Protein AF-U7QSG1-F1 (afdb_monomer_lite)

Foldseek 3Di:
DPPPDPLLVVLLVLLCVAPVVDDSVLSVVLLVLLLVLVVCCVPPNDVVSVVVNVVSCVVGDPVNVVSSVVSVVSVVVNCVVDPDPSPPPCVSPPPD

Radius of gyration: 13.88 Å; chains: 1; bounding box: 40×26×32 Å

Structure (mmCIF, N/CA/C/O backbone):
data_AF-U7QSG1-F1
#
_entry.id   AF-U7QSG1-F1
#
loop_
_atom_site.group_PDB
_atom_site.id
_atom_site.type_symbol
_atom_site.label_atom_id
_atom_site.label_alt_id
_atom_site.label_comp_id
_atom_site.label_asym_id
_atom_site.label_entity_id
_atom_site.label_seq_id
_atom_site.pdbx_PDB_ins_code
_atom_site.Cartn_x
_atom_site.Cartn_y
_atom_site.Cartn_z
_atom_site.occupancy
_atom_site.B_iso_or_equiv
_atom_site.auth_seq_id
_atom_site.auth_comp_id
_atom_site.auth_asym_id
_atom_site.auth_atom_id
_atom_site.pdbx_PDB_model_num
ATOM 1 N N . MET A 1 1 ? 20.123 9.589 -13.494 1.00 37.84 1 MET A N 1
ATOM 2 C CA . MET A 1 1 ? 20.755 8.343 -13.017 1.00 37.84 1 MET A CA 1
ATOM 3 C C . MET A 1 1 ? 20.315 8.138 -11.578 1.00 37.84 1 MET A C 1
ATOM 5 O O . MET A 1 1 ? 20.910 8.736 -10.690 1.00 37.84 1 MET A O 1
ATOM 9 N N . SER A 1 2 ? 19.227 7.397 -11.339 1.00 49.75 2 SER A N 1
ATOM 10 C CA . SER A 1 2 ? 18.950 6.926 -9.982 1.00 49.75 2 SER A CA 1
ATOM 11 C C . SER A 1 2 ? 20.056 5.930 -9.654 1.00 49.75 2 SER A C 1
ATOM 13 O O . SER A 1 2 ? 20.276 4.962 -10.379 1.00 4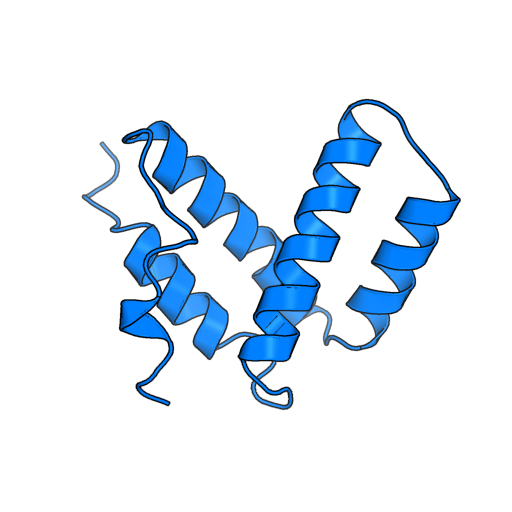9.75 2 SER A O 1
ATOM 15 N N . ALA A 1 3 ? 20.845 6.225 -8.628 1.00 47.97 3 ALA A N 1
ATOM 16 C CA . ALA A 1 3 ? 21.767 5.249 -8.080 1.00 47.97 3 ALA A CA 1
ATOM 17 C C . ALA A 1 3 ? 20.933 4.033 -7.674 1.00 47.97 3 ALA A C 1
ATOM 19 O O . ALA A 1 3 ? 20.172 4.157 -6.731 1.00 47.97 3 ALA A O 1
ATOM 20 N N . LEU A 1 4 ? 21.019 2.951 -8.450 1.00 56.16 4 LEU A N 1
ATOM 21 C CA . LEU A 1 4 ? 20.578 1.568 -8.230 1.00 56.16 4 LEU A CA 1
ATOM 22 C C . LEU A 1 4 ? 19.762 1.294 -6.940 1.00 56.16 4 LEU A C 1
ATOM 24 O O . LEU A 1 4 ? 20.147 0.452 -6.125 1.00 56.16 4 LEU A O 1
ATOM 28 N N . ILE A 1 5 ? 18.642 1.993 -6.717 1.00 67.00 5 ILE A N 1
ATOM 29 C CA . ILE A 1 5 ? 17.748 1.696 -5.599 1.00 67.00 5 ILE A CA 1
ATOM 30 C C . ILE A 1 5 ? 17.091 0.385 -5.984 1.00 67.00 5 ILE A C 1
ATOM 32 O O . ILE A 1 5 ? 16.304 0.311 -6.924 1.00 67.00 5 ILE A O 1
ATOM 36 N N . ASN A 1 6 ? 17.435 -0.673 -5.259 1.00 83.88 6 ASN A N 1
ATOM 37 C CA . ASN A 1 6 ? 16.697 -1.915 -5.355 1.00 83.88 6 ASN A CA 1
ATOM 38 C C . ASN A 1 6 ? 15.317 -1.666 -4.726 1.00 83.88 6 ASN A C 1
ATOM 40 O O . ASN A 1 6 ? 15.150 -1.750 -3.508 1.00 83.88 6 ASN A O 1
ATOM 44 N N . HIS A 1 7 ? 14.351 -1.299 -5.570 1.00 87.25 7 HIS A N 1
ATOM 45 C CA . HIS A 1 7 ? 13.000 -0.915 -5.165 1.00 87.25 7 HIS A CA 1
ATOM 46 C C . HIS A 1 7 ? 12.286 -2.016 -4.383 1.00 87.25 7 HIS A C 1
ATOM 48 O O . HIS A 1 7 ? 11.536 -1.713 -3.462 1.00 87.25 7 HIS A O 1
ATOM 54 N N . LYS A 1 8 ? 12.601 -3.284 -4.657 1.00 84.56 8 LYS A N 1
ATOM 55 C CA . LYS A 1 8 ? 12.102 -4.424 -3.884 1.00 84.56 8 LYS A CA 1
ATOM 56 C C . LYS A 1 8 ? 12.652 -4.436 -2.457 1.00 84.56 8 LYS A C 1
ATOM 58 O O . LYS A 1 8 ? 11.899 -4.611 -1.505 1.00 84.56 8 LYS A O 1
ATOM 63 N N . LYS A 1 9 ? 13.953 -4.188 -2.274 1.00 86.19 9 LYS A N 1
ATOM 64 C CA . LYS A 1 9 ? 14.555 -4.042 -0.935 1.00 86.19 9 LYS A CA 1
ATOM 65 C C . LYS A 1 9 ? 13.978 -2.846 -0.176 1.00 86.19 9 LYS A C 1
ATOM 67 O O . LYS A 1 9 ? 13.688 -2.978 1.009 1.00 86.19 9 LYS A O 1
ATOM 72 N N . ALA A 1 10 ? 13.803 -1.711 -0.853 1.00 90.06 10 ALA A N 1
ATOM 73 C CA . ALA A 1 10 ? 13.201 -0.515 -0.264 1.00 90.06 10 ALA A CA 1
ATOM 74 C C . ALA A 1 10 ? 11.742 -0.763 0.154 1.00 90.06 10 ALA A C 1
ATOM 76 O O . ALA A 1 10 ? 11.366 -0.432 1.274 1.00 90.06 10 ALA A O 1
ATOM 77 N N . PHE A 1 11 ? 10.961 -1.434 -0.698 1.00 90.94 11 PHE A N 1
ATOM 78 C CA . PHE A 1 11 ? 9.598 -1.868 -0.398 1.00 90.94 11 PHE A CA 1
ATOM 79 C C . PHE A 1 11 ? 9.548 -2.754 0.851 1.00 90.94 11 PHE A C 1
ATOM 81 O O . PHE A 1 11 ? 8.792 -2.466 1.773 1.00 90.94 11 PHE A O 1
ATOM 88 N N . MET A 1 12 ? 10.391 -3.789 0.921 1.00 89.62 12 MET A N 1
ATOM 89 C CA . MET A 1 12 ? 10.426 -4.703 2.068 1.00 89.62 12 MET A CA 1
ATOM 90 C C . MET A 1 12 ? 10.817 -3.989 3.368 1.00 89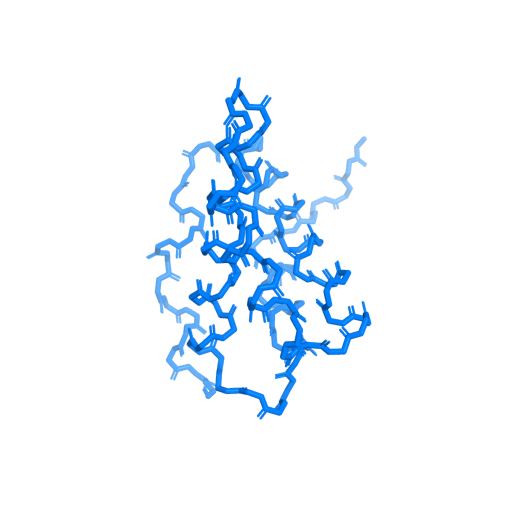.62 12 MET A C 1
ATOM 92 O O . MET A 1 12 ? 10.207 -4.225 4.408 1.00 89.62 12 MET A O 1
ATOM 96 N N . ALA A 1 13 ? 11.816 -3.102 3.319 1.00 90.75 13 ALA A N 1
ATOM 97 C CA . ALA A 1 13 ? 12.223 -2.310 4.477 1.00 90.75 13 ALA A CA 1
ATOM 98 C C . ALA A 1 13 ? 11.086 -1.398 4.958 1.00 90.75 13 ALA A C 1
ATOM 100 O O . ALA A 1 13 ? 10.722 -1.439 6.130 1.00 90.75 13 ALA A O 1
ATOM 101 N N . LEU A 1 14 ? 10.468 -0.650 4.041 1.00 92.56 14 LEU A N 1
ATOM 102 C CA . LEU A 1 14 ? 9.366 0.252 4.358 1.00 92.56 14 LEU A CA 1
ATOM 103 C C . LEU A 1 14 ? 8.151 -0.503 4.911 1.00 92.56 14 LEU A C 1
ATOM 105 O O . LEU A 1 14 ? 7.532 -0.062 5.879 1.00 92.56 14 LEU A O 1
ATOM 109 N N . LEU A 1 15 ? 7.831 -1.670 4.352 1.00 90.56 15 LEU A N 1
ATOM 110 C CA . LEU A 1 15 ? 6.727 -2.495 4.829 1.00 90.56 15 LEU A CA 1
ATOM 111 C C . LEU A 1 15 ? 6.969 -3.005 6.256 1.00 90.56 15 LEU A C 1
ATOM 113 O O . LEU A 1 15 ? 6.040 -3.036 7.055 1.00 90.56 15 LEU A O 1
ATOM 117 N N . ASN A 1 16 ? 8.215 -3.342 6.601 1.00 89.12 16 ASN A N 1
ATOM 118 C CA . ASN A 1 16 ? 8.594 -3.758 7.958 1.00 89.12 16 ASN A CA 1
ATOM 119 C C . ASN A 1 16 ? 8.532 -2.622 8.984 1.00 89.12 16 ASN A C 1
ATOM 121 O O . ASN A 1 16 ? 8.450 -2.860 10.191 1.00 89.12 16 ASN A O 1
ATOM 125 N N . GLU A 1 17 ? 8.615 -1.380 8.522 1.00 91.38 17 GLU A N 1
ATOM 126 C CA . GLU A 1 17 ? 8.506 -0.190 9.361 1.00 91.38 17 GLU A CA 1
ATOM 127 C C . GLU A 1 17 ? 7.068 0.312 9.483 1.00 91.38 17 GLU A C 1
ATOM 129 O O . GLU A 1 17 ? 6.736 0.969 10.469 1.00 91.38 17 GLU A O 1
ATOM 134 N N . THR A 1 18 ? 6.218 -0.024 8.514 1.00 90.88 18 THR A N 1
ATOM 135 C CA . THR A 1 18 ? 4.826 0.419 8.456 1.00 90.88 18 THR A CA 1
ATOM 136 C C . THR A 1 18 ? 3.980 -0.344 9.460 1.00 90.88 18 THR A C 1
ATOM 138 O O . THR A 1 18 ? 3.898 -1.570 9.408 1.00 90.88 18 THR A O 1
ATOM 141 N N . ALA A 1 19 ? 3.315 0.393 10.349 1.00 89.25 19 ALA A N 1
ATOM 142 C CA . ALA A 1 19 ? 2.327 -0.136 11.279 1.00 89.25 19 ALA A CA 1
ATOM 143 C C . ALA A 1 19 ? 2.788 -1.397 12.033 1.00 89.25 19 ALA A C 1
ATOM 145 O O . ALA A 1 19 ? 2.115 -2.428 12.021 1.00 89.25 19 ALA A O 1
ATOM 146 N N . ARG A 1 20 ? 3.928 -1.307 12.738 1.00 89.44 20 ARG A N 1
ATOM 147 C CA . ARG A 1 20 ? 4.529 -2.413 13.524 1.00 89.44 20 ARG A CA 1
ATOM 148 C C . ARG A 1 20 ? 3.602 -3.033 14.584 1.00 89.44 20 ARG A C 1
ATOM 150 O O . ARG A 1 20 ? 3.926 -4.073 15.147 1.00 89.44 20 ARG A O 1
ATOM 157 N N . TYR A 1 21 ? 2.477 -2.386 14.879 1.00 90.06 21 TYR A N 1
ATOM 158 C CA . TYR A 1 21 ? 1.417 -2.869 15.767 1.00 90.06 21 TYR A CA 1
ATOM 159 C C . TYR A 1 21 ? 0.439 -3.850 15.091 1.00 90.06 21 TYR A C 1
ATOM 161 O O . TYR A 1 21 ? -0.358 -4.479 15.784 1.00 90.06 21 TYR A O 1
ATOM 169 N N . HIS A 1 22 ? 0.497 -4.012 13.765 1.00 88.19 22 HIS A N 1
ATOM 170 C CA . HIS A 1 22 ? -0.281 -4.994 13.004 1.00 88.19 22 HIS A CA 1
ATOM 171 C C . HIS A 1 22 ? 0.604 -6.136 1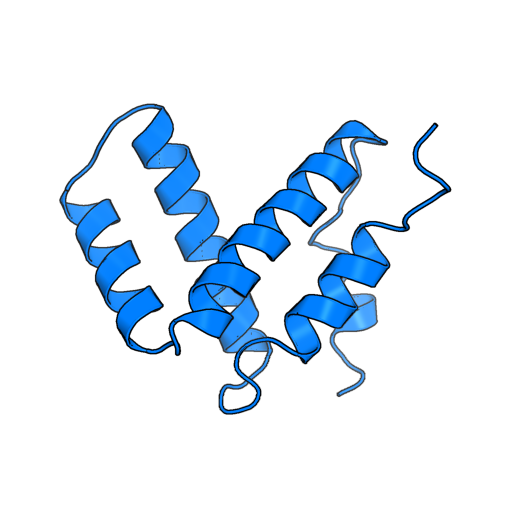2.494 1.00 88.19 22 HIS A C 1
ATOM 173 O O . HIS A 1 22 ? 1.805 -5.989 12.284 1.00 88.19 22 HIS A O 1
ATOM 179 N N . HIS A 1 23 ? -0.008 -7.295 12.240 1.00 88.06 23 HIS A N 1
ATOM 180 C CA . HIS A 1 23 ? 0.683 -8.415 11.602 1.00 88.06 23 HIS A CA 1
ATOM 181 C C . HIS A 1 23 ? 1.070 -8.059 10.157 1.00 88.06 23 HIS A C 1
ATOM 183 O O . HIS A 1 23 ? 0.230 -7.557 9.407 1.00 88.06 23 HIS A O 1
ATOM 189 N N . ARG A 1 24 ? 2.298 -8.379 9.721 1.00 86.25 24 ARG A N 1
ATOM 190 C CA . ARG A 1 24 ? 2.803 -7.979 8.389 1.00 86.25 24 ARG A CA 1
ATOM 191 C C . ARG A 1 24 ? 1.913 -8.438 7.235 1.00 86.25 24 ARG A C 1
ATOM 193 O O . ARG A 1 24 ? 1.667 -7.671 6.311 1.00 86.25 24 ARG A O 1
ATOM 200 N N . TYR A 1 25 ? 1.360 -9.647 7.327 1.00 87.00 25 TYR A N 1
ATOM 201 C CA . TYR A 1 25 ? 0.419 -10.164 6.324 1.00 87.00 25 TYR A CA 1
ATOM 202 C C . TYR A 1 25 ? -0.852 -9.307 6.200 1.00 87.00 25 TYR A C 1
ATOM 204 O O . TYR A 1 25 ? -1.354 -9.098 5.099 1.00 87.00 25 TYR A O 1
ATOM 212 N N . ARG A 1 26 ? -1.346 -8.759 7.320 1.00 90.56 26 ARG A N 1
ATOM 213 C CA . ARG A 1 26 ? -2.481 -7.830 7.314 1.00 90.56 26 ARG A CA 1
ATOM 214 C C . ARG A 1 26 ? -2.096 -6.525 6.626 1.00 90.56 26 ARG A C 1
ATOM 216 O O 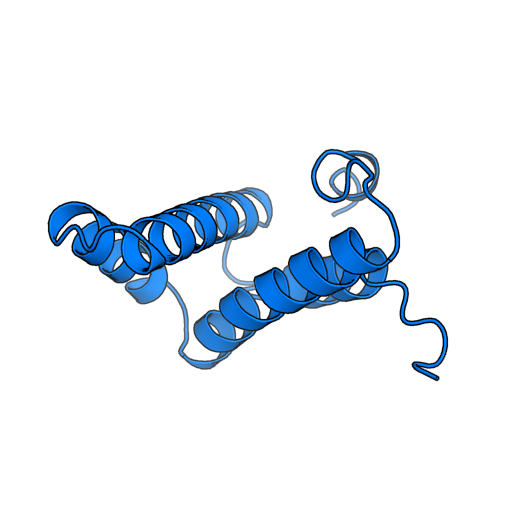. ARG A 1 26 ? -2.814 -6.092 5.739 1.00 90.56 26 ARG A O 1
ATOM 223 N N . VAL A 1 27 ? -0.951 -5.942 6.996 1.00 92.69 27 VAL A N 1
ATOM 224 C CA . VAL A 1 27 ? -0.472 -4.681 6.403 1.00 92.69 27 VAL A CA 1
ATOM 225 C C . VAL A 1 27 ? -0.287 -4.815 4.895 1.00 92.69 27 VAL A C 1
ATOM 227 O O . VAL A 1 27 ? -0.678 -3.923 4.150 1.00 92.69 27 VAL A O 1
ATOM 230 N N . PHE A 1 28 ? 0.248 -5.947 4.440 1.00 91.31 28 PHE A N 1
ATOM 231 C CA . PHE A 1 28 ? 0.377 -6.233 3.018 1.00 91.31 28 PHE A CA 1
ATOM 232 C C . PHE A 1 28 ? -0.978 -6.376 2.312 1.00 91.31 28 PHE A C 1
ATOM 234 O O . PHE A 1 28 ? -1.180 -5.764 1.266 1.00 91.31 28 PHE A O 1
ATOM 241 N N . GLY A 1 29 ? -1.917 -7.139 2.880 1.00 93.38 29 GLY A N 1
ATOM 242 C CA . GLY A 1 29 ? -3.260 -7.287 2.311 1.00 93.38 29 GLY A CA 1
ATOM 243 C C . GLY A 1 29 ? -4.002 -5.952 2.212 1.00 93.38 29 GLY A C 1
ATOM 244 O O . GLY A 1 29 ? -4.542 -5.621 1.157 1.00 93.38 29 GLY A O 1
ATOM 245 N N . ASP A 1 30 ? -3.947 -5.151 3.276 1.00 95.31 30 ASP A N 1
ATOM 246 C CA . ASP A 1 30 ? -4.536 -3.812 3.333 1.00 95.31 30 ASP A CA 1
ATOM 247 C C . ASP A 1 30 ? -3.868 -2.868 2.315 1.00 95.31 30 ASP A C 1
ATOM 249 O O . ASP A 1 30 ? -4.560 -2.138 1.606 1.00 95.31 30 ASP A O 1
ATOM 253 N N . PHE A 1 31 ? -2.539 -2.934 2.154 1.00 95.25 31 PHE A N 1
ATOM 254 C CA . PHE A 1 31 ? -1.811 -2.219 1.101 1.00 95.25 31 PHE A CA 1
ATOM 255 C C . PHE A 1 31 ? -2.313 -2.586 -0.304 1.00 95.25 31 PHE A C 1
ATOM 257 O O . PHE A 1 31 ? -2.643 -1.689 -1.082 1.00 95.25 31 PHE A O 1
ATOM 264 N N . VAL A 1 32 ? -2.393 -3.881 -0.633 1.00 94.56 32 VAL A N 1
ATOM 265 C CA . VAL A 1 32 ? -2.839 -4.351 -1.958 1.00 94.56 32 VAL A CA 1
ATOM 266 C C . VAL A 1 32 ? -4.274 -3.902 -2.232 1.00 94.56 32 VAL A C 1
ATOM 268 O O . VAL A 1 32 ? -4.570 -3.411 -3.322 1.00 94.56 32 VAL A O 1
ATOM 271 N N . GLN A 1 33 ? -5.154 -4.013 -1.235 1.00 95.81 33 GLN A N 1
ATOM 272 C CA . GLN A 1 33 ? -6.544 -3.577 -1.332 1.00 95.81 33 GLN A CA 1
ATOM 273 C C . GLN A 1 33 ? -6.640 -2.062 -1.571 1.00 95.81 33 GLN A C 1
ATOM 275 O O . GLN A 1 33 ? -7.355 -1.624 -2.474 1.00 95.81 33 GLN A O 1
ATOM 280 N N . CYS A 1 34 ? -5.888 -1.264 -0.808 1.00 96.56 34 CYS A N 1
ATOM 281 C CA . CYS A 1 34 ? -5.825 0.185 -0.974 1.00 96.56 34 CYS A CA 1
ATOM 282 C C . CYS A 1 34 ? -5.305 0.574 -2.362 1.00 96.56 34 CYS A C 1
ATOM 284 O O . CYS A 1 34 ? -5.947 1.365 -3.049 1.00 96.56 34 CYS A O 1
ATOM 286 N N . ALA A 1 35 ? -4.200 -0.028 -2.810 1.00 95.75 35 ALA A N 1
ATOM 287 C CA . ALA A 1 35 ? -3.632 0.215 -4.132 1.00 95.75 35 ALA A CA 1
ATOM 288 C C . ALA A 1 35 ? -4.624 -0.124 -5.256 1.00 95.75 35 ALA A C 1
ATOM 290 O O . ALA A 1 35 ? -4.809 0.673 -6.176 1.00 95.75 35 ALA A O 1
ATOM 291 N N . ALA A 1 36 ? -5.308 -1.269 -5.164 1.00 95.50 36 ALA A N 1
ATOM 292 C CA . ALA A 1 36 ? -6.314 -1.677 -6.139 1.00 95.50 36 ALA A CA 1
ATOM 293 C C . ALA A 1 36 ? -7.481 -0.680 -6.216 1.00 95.50 36 ALA A C 1
ATOM 295 O O . ALA A 1 36 ? -7.903 -0.311 -7.314 1.00 95.50 36 ALA A O 1
ATOM 296 N N . ILE A 1 37 ? -7.976 -0.207 -5.066 1.00 97.25 37 ILE A N 1
ATOM 297 C CA . ILE A 1 37 ? -9.046 0.796 -5.014 1.00 97.25 37 ILE A CA 1
ATOM 298 C C . ILE A 1 37 ? -8.574 2.126 -5.608 1.00 97.25 37 ILE A C 1
ATOM 300 O O . ILE A 1 37 ? -9.276 2.691 -6.445 1.00 97.25 37 ILE A O 1
ATOM 304 N N . SER A 1 38 ? -7.387 2.613 -5.233 1.00 95.31 38 SER A N 1
ATOM 305 C CA . SER A 1 38 ? -6.843 3.869 -5.763 1.00 95.31 38 SER A CA 1
ATOM 306 C C . SER A 1 38 ? -6.675 3.823 -7.284 1.00 95.31 38 SER A C 1
ATOM 308 O O . SER A 1 38 ? -7.050 4.771 -7.973 1.00 95.31 38 SER A O 1
ATOM 310 N N . LEU A 1 39 ? -6.178 2.704 -7.821 1.00 94.94 39 LEU A N 1
ATOM 311 C CA . LEU A 1 39 ? -6.051 2.493 -9.266 1.00 94.94 39 LEU A CA 1
ATOM 312 C C . LEU A 1 39 ? -7.417 2.427 -9.960 1.00 94.94 39 LEU A C 1
ATOM 314 O O . LEU A 1 39 ? -7.590 3.021 -11.023 1.00 94.94 39 LEU A O 1
ATOM 318 N N . HIS A 1 40 ? -8.400 1.747 -9.362 1.00 96.25 40 HIS A N 1
ATOM 319 C CA . HIS A 1 40 ? -9.761 1.707 -9.896 1.00 96.25 40 HIS A CA 1
ATOM 320 C C . HIS A 1 40 ? -10.380 3.107 -9.949 1.00 96.25 40 HIS A C 1
ATOM 322 O O . HIS A 1 40 ? -10.851 3.534 -11.004 1.00 96.25 40 HIS A O 1
ATOM 328 N N . ASN A 1 41 ? -10.332 3.839 -8.832 1.00 95.38 41 ASN A N 1
ATOM 329 C CA . ASN A 1 41 ? -10.933 5.164 -8.704 1.00 95.38 41 ASN A CA 1
ATOM 330 C C . ASN A 1 41 ? -10.265 6.207 -9.608 1.00 95.38 41 ASN A C 1
ATOM 332 O O . ASN A 1 41 ? -10.939 7.142 -10.038 1.00 95.38 41 ASN A O 1
ATOM 336 N N . ALA A 1 42 ? -8.989 6.023 -9.966 1.00 94.88 42 ALA A N 1
ATOM 337 C CA . ALA A 1 42 ? -8.306 6.862 -10.951 1.00 94.88 42 ALA A CA 1
ATOM 338 C C . ALA A 1 42 ? -8.914 6.756 -12.365 1.00 94.88 42 ALA A C 1
ATOM 340 O O . ALA A 1 42 ? -8.844 7.715 -13.132 1.00 94.88 42 ALA A O 1
ATOM 341 N N . VAL A 1 43 ? -9.523 5.615 -12.712 1.00 96.75 43 VAL A N 1
ATOM 342 C CA . VAL A 1 43 ? -10.176 5.388 -14.015 1.00 96.75 43 VAL A CA 1
ATOM 343 C C . VAL A 1 43 ? -11.683 5.622 -13.929 1.00 96.75 43 VAL A C 1
ATOM 345 O O . VAL A 1 43 ? -12.274 6.271 -14.793 1.00 96.75 43 VAL A O 1
ATOM 348 N N . ARG A 1 44 ? -12.319 5.072 -12.891 1.00 96.12 44 ARG A N 1
ATOM 349 C CA . ARG A 1 44 ? -13.758 5.152 -12.653 1.00 96.12 44 ARG A CA 1
ATOM 350 C C . ARG A 1 44 ? -14.010 5.324 -11.155 1.00 96.12 44 ARG A C 1
ATOM 352 O O . ARG A 1 44 ? -13.978 4.337 -10.428 1.00 96.12 44 ARG A O 1
ATOM 359 N N . PRO A 1 45 ? -14.311 6.545 -10.695 1.00 95.38 45 PRO A N 1
ATOM 360 C CA . PRO A 1 45 ? -14.642 6.778 -9.298 1.00 95.38 45 PRO A CA 1
ATOM 361 C C . PRO A 1 45 ? -15.847 5.937 -8.853 1.00 95.38 45 PRO A C 1
ATOM 363 O O . PRO A 1 45 ? -16.918 6.006 -9.464 1.00 95.38 45 PRO A O 1
ATOM 366 N N . ASP A 1 46 ? -15.681 5.176 -7.772 1.00 97.50 46 ASP A N 1
ATOM 367 C CA . ASP A 1 46 ? -16.745 4.414 -7.122 1.00 97.50 46 ASP A CA 1
ATOM 368 C C . ASP A 1 46 ? -16.772 4.733 -5.621 1.00 97.50 46 ASP A C 1
ATOM 370 O O . ASP A 1 46 ? -15.840 4.441 -4.869 1.00 97.50 46 ASP A O 1
ATOM 374 N N . SER A 1 47 ? -17.875 5.329 -5.162 1.00 96.62 47 SER A N 1
ATOM 375 C CA . SER A 1 47 ? -18.025 5.743 -3.766 1.00 96.62 47 SER A CA 1
ATOM 376 C C . SER A 1 47 ? -18.031 4.576 -2.777 1.00 96.62 47 SER A C 1
ATOM 378 O O . SER A 1 47 ? -17.650 4.770 -1.625 1.00 96.62 47 SER A O 1
ATOM 380 N N . LYS A 1 48 ? -18.456 3.372 -3.181 1.00 97.25 48 LYS A N 1
ATOM 381 C CA . LYS A 1 48 ? -18.432 2.194 -2.301 1.00 97.25 48 LYS A CA 1
ATOM 382 C C . LYS A 1 48 ? -17.004 1.707 -2.100 1.00 97.25 48 LYS A C 1
ATOM 384 O O . LYS A 1 48 ? -16.639 1.370 -0.976 1.00 97.25 48 LYS A O 1
ATOM 389 N N . LEU A 1 49 ? -16.205 1.692 -3.166 1.00 96.69 49 LEU A N 1
ATOM 390 C CA . LEU A 1 49 ? -14.786 1.351 -3.074 1.00 96.69 49 LEU A CA 1
ATOM 391 C C . LEU A 1 49 ? -14.023 2.411 -2.280 1.00 96.69 49 LEU A C 1
ATOM 393 O O . LEU A 1 49 ? -13.265 2.063 -1.381 1.00 96.69 49 LEU A O 1
ATOM 397 N N . GLU A 1 50 ? -14.300 3.694 -2.517 1.00 96.94 50 GLU A N 1
ATOM 398 C CA . GLU A 1 50 ? -13.702 4.781 -1.734 1.00 96.94 50 GLU A CA 1
ATOM 399 C C . GLU A 1 50 ? -14.025 4.645 -0.238 1.00 96.94 50 GLU A C 1
ATOM 401 O O . GLU A 1 50 ? -13.148 4.756 0.613 1.00 96.94 50 GLU A O 1
ATOM 406 N N . GLN A 1 51 ? -15.270 4.309 0.112 1.00 97.69 51 GLN A N 1
ATOM 407 C CA . GLN A 1 51 ? -15.625 4.028 1.502 1.00 97.69 51 GLN A CA 1
ATOM 408 C C . GLN A 1 51 ? -14.825 2.855 2.077 1.00 97.69 51 GLN A C 1
ATOM 410 O O . GLN A 1 51 ? -14.378 2.952 3.217 1.00 97.69 51 GLN A O 1
ATOM 415 N N . GLN A 1 52 ? -14.612 1.772 1.322 1.00 96.94 52 GLN A N 1
ATOM 416 C CA . GLN A 1 52 ? -13.774 0.651 1.768 1.00 96.94 52 GLN A CA 1
ATOM 417 C C . GLN A 1 52 ? -12.326 1.086 2.014 1.00 96.94 52 GLN A C 1
ATOM 419 O O . GLN A 1 52 ? -11.773 0.749 3.058 1.00 96.94 52 GLN A O 1
ATOM 424 N N . TYR A 1 53 ? -11.749 1.889 1.118 1.00 97.00 53 TYR A N 1
ATOM 425 C CA . TYR A 1 53 ? -10.423 2.483 1.301 1.00 97.00 53 TYR A CA 1
ATOM 426 C C . TYR A 1 53 ? -10.351 3.279 2.612 1.00 97.00 53 TYR A C 1
ATOM 428 O O . TYR A 1 53 ? -9.491 3.018 3.456 1.00 97.00 53 TYR A O 1
ATOM 436 N N . LEU A 1 54 ? -11.326 4.164 2.853 1.00 96.62 54 LEU A N 1
ATOM 437 C CA . LEU A 1 54 ? -11.420 4.944 4.090 1.00 96.62 54 LEU A CA 1
ATOM 438 C C . LEU A 1 54 ? -11.578 4.059 5.344 1.00 96.62 54 LEU A C 1
ATOM 440 O O . LEU A 1 54 ? -11.022 4.365 6.401 1.00 96.62 54 LEU A O 1
ATOM 444 N N . GLN A 1 55 ? -12.307 2.940 5.243 1.00 97.19 55 GLN A N 1
ATOM 445 C CA . GLN A 1 55 ? -12.440 1.972 6.338 1.00 97.19 55 GLN A CA 1
ATOM 446 C C . GLN A 1 55 ? -11.150 1.205 6.632 1.00 97.19 55 GLN A C 1
ATOM 448 O O . GLN A 1 55 ? -11.000 0.722 7.751 1.00 97.19 55 GLN A O 1
ATOM 453 N N . ILE A 1 56 ? -10.235 1.072 5.674 1.00 95.62 56 ILE A N 1
ATOM 454 C CA . ILE A 1 56 ? -8.934 0.439 5.901 1.00 95.62 56 ILE A CA 1
ATOM 455 C C . ILE A 1 56 ? -8.007 1.442 6.583 1.00 95.62 56 ILE A C 1
ATOM 457 O O . ILE A 1 56 ? -7.573 1.193 7.709 1.00 95.62 56 ILE A O 1
ATOM 461 N N . ILE A 1 57 ? -7.792 2.609 5.962 1.00 95.19 57 ILE A N 1
ATOM 462 C CA . ILE A 1 57 ? -6.816 3.607 6.431 1.00 95.19 57 ILE A CA 1
ATOM 463 C C . ILE A 1 57 ? -7.121 4.149 7.833 1.00 95.19 57 ILE A C 1
ATOM 465 O O . ILE A 1 57 ? -6.201 4.556 8.530 1.00 95.19 57 ILE A O 1
ATOM 469 N N . LYS A 1 58 ? -8.381 4.117 8.298 1.00 96.00 58 LYS A N 1
ATOM 470 C CA . LYS A 1 58 ? -8.735 4.553 9.664 1.00 96.00 58 LYS A CA 1
ATOM 471 C C . LYS A 1 58 ? -8.066 3.725 10.772 1.00 96.00 58 LYS A C 1
ATOM 473 O O . LYS A 1 58 ? -8.087 4.137 11.925 1.00 96.00 58 LYS A O 1
ATOM 478 N N . HIS A 1 59 ? -7.562 2.530 10.451 1.00 94.62 59 HIS A N 1
ATOM 479 C CA . HIS A 1 59 ? -6.852 1.658 11.394 1.00 94.62 59 H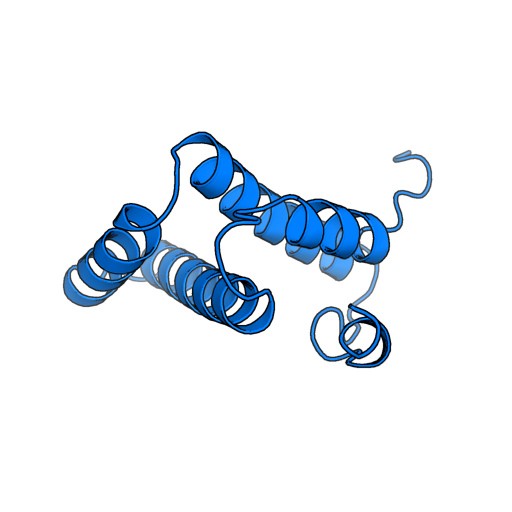IS A CA 1
ATOM 480 C C . HIS A 1 59 ? -5.339 1.910 11.420 1.00 94.62 59 HIS A C 1
ATOM 482 O O . HIS A 1 59 ? -4.612 1.145 12.063 1.00 94.62 59 HIS A O 1
ATOM 488 N N . TYR A 1 60 ? -4.883 2.931 10.694 1.00 95.50 60 TYR A N 1
ATOM 489 C CA . TYR A 1 60 ? -3.490 3.307 10.543 1.00 95.50 60 TYR A CA 1
ATOM 490 C C . TYR A 1 60 ? -3.264 4.718 11.073 1.00 95.50 60 TYR A C 1
ATOM 492 O O . TYR A 1 60 ? -4.092 5.611 10.891 1.00 95.50 60 TYR A O 1
ATOM 500 N N . GLU A 1 61 ? -2.105 4.923 11.688 1.00 95.31 61 GLU A N 1
ATOM 501 C CA . GLU A 1 61 ? -1.628 6.260 12.020 1.00 95.31 61 GLU A CA 1
ATOM 502 C C . GLU A 1 61 ? -1.364 7.073 10.738 1.00 95.31 61 GLU A C 1
ATOM 504 O O . GLU A 1 61 ? -1.001 6.499 9.705 1.00 95.31 61 GLU A O 1
ATOM 509 N N . PRO A 1 62 ? -1.473 8.413 10.774 1.00 93.06 62 PRO A N 1
ATOM 510 C CA . PRO A 1 62 ? -1.267 9.258 9.594 1.00 93.06 62 PRO A CA 1
ATOM 511 C C . PRO A 1 62 ? 0.087 9.037 8.901 1.00 93.06 62 PRO A C 1
ATOM 513 O O . PRO A 1 62 ? 0.179 9.070 7.673 1.00 93.06 62 PRO A O 1
ATOM 516 N N . GLU A 1 63 ? 1.143 8.774 9.676 1.00 94.12 63 GLU A N 1
ATOM 517 C CA . GLU A 1 63 ? 2.455 8.427 9.125 1.00 94.12 63 GLU A CA 1
ATOM 518 C C . GLU A 1 63 ? 2.430 7.103 8.359 1.00 94.12 63 GLU A C 1
ATOM 520 O O . GLU A 1 63 ? 3.032 7.000 7.293 1.00 94.12 63 GLU A O 1
ATOM 525 N N . ASP A 1 64 ? 1.712 6.100 8.863 1.00 94.19 64 ASP A N 1
ATOM 526 C CA . ASP A 1 64 ? 1.603 4.800 8.207 1.00 94.19 64 ASP A CA 1
ATOM 527 C C . ASP A 1 64 ? 0.766 4.881 6.928 1.00 94.19 64 ASP A C 1
ATOM 529 O O . ASP A 1 64 ? 1.106 4.229 5.946 1.00 94.19 64 ASP A O 1
ATOM 533 N N . VAL A 1 65 ? -0.259 5.739 6.877 1.00 94.12 65 VAL A N 1
ATOM 534 C CA . VAL A 1 65 ? -1.005 6.019 5.634 1.00 94.12 65 VAL A CA 1
ATOM 535 C C . VAL A 1 65 ? -0.082 6.603 4.555 1.00 94.12 65 VAL A C 1
ATOM 537 O O . VAL A 1 65 ? -0.144 6.205 3.385 1.00 94.12 65 VAL A O 1
ATOM 540 N N . ASN A 1 66 ? 0.838 7.493 4.941 1.00 94.88 66 ASN A N 1
ATOM 541 C CA . ASN A 1 66 ? 1.870 7.990 4.028 1.00 94.88 66 ASN A CA 1
ATOM 542 C C . ASN A 1 66 ? 2.827 6.875 3.586 1.00 94.88 66 ASN A C 1
ATOM 544 O O . ASN A 1 66 ? 3.162 6.796 2.402 1.00 94.88 66 ASN A O 1
ATOM 548 N N . ARG A 1 67 ? 3.237 5.983 4.498 1.00 94.62 67 ARG A N 1
ATOM 549 C CA . ARG A 1 67 ? 4.079 4.825 4.153 1.00 94.62 67 ARG A CA 1
ATOM 550 C C . ARG A 1 67 ? 3.367 3.868 3.189 1.00 94.62 67 ARG A C 1
ATOM 552 O O . ARG A 1 67 ? 3.984 3.447 2.216 1.00 94.62 67 ARG A O 1
ATOM 559 N N . LEU A 1 68 ? 2.067 3.605 3.365 1.00 93.12 68 LEU A N 1
ATOM 560 C CA . LEU A 1 68 ? 1.260 2.808 2.425 1.00 93.12 68 LEU A CA 1
ATOM 561 C C . LEU A 1 68 ? 1.273 3.402 1.007 1.00 93.12 68 LEU A C 1
ATOM 563 O O . LEU A 1 68 ? 1.406 2.673 0.025 1.00 93.12 68 LEU A O 1
ATOM 567 N N . SER A 1 69 ? 1.205 4.730 0.895 1.00 93.69 69 SER A N 1
ATOM 568 C CA . SER A 1 69 ? 1.312 5.420 -0.398 1.00 93.69 69 SER A CA 1
ATOM 569 C C . SER A 1 69 ? 2.719 5.291 -1.001 1.00 93.69 69 SER A C 1
ATOM 571 O O . SER A 1 69 ? 2.871 5.057 -2.199 1.00 93.69 69 SER A O 1
ATOM 573 N N . GLN A 1 70 ? 3.765 5.383 -0.175 1.00 94.56 70 GLN A N 1
ATOM 574 C CA . GLN A 1 70 ? 5.158 5.199 -0.601 1.00 94.56 70 GLN A CA 1
ATOM 575 C C . GLN A 1 70 ? 5.467 3.755 -1.036 1.00 94.56 70 GLN A C 1
ATOM 577 O O . GLN A 1 70 ? 6.255 3.554 -1.962 1.00 94.56 70 GLN A O 1
ATOM 582 N N . LEU A 1 71 ? 4.816 2.747 -0.443 1.00 94.12 71 LEU A N 1
ATOM 583 C CA . LEU A 1 71 ? 4.908 1.360 -0.912 1.00 94.12 71 LEU A CA 1
ATOM 584 C C . LEU A 1 71 ? 4.467 1.243 -2.377 1.00 94.12 71 LEU A C 1
ATOM 586 O O . LEU A 1 71 ? 5.157 0.603 -3.170 1.00 94.12 71 LEU A O 1
ATOM 590 N N . LEU A 1 72 ? 3.376 1.916 -2.763 1.00 93.94 72 LEU A N 1
ATOM 591 C CA . LEU A 1 72 ? 2.900 1.920 -4.149 1.00 93.94 72 LEU A CA 1
ATOM 592 C C . LEU A 1 72 ? 3.908 2.590 -5.093 1.00 93.94 72 LEU A C 1
ATOM 594 O O . LEU A 1 72 ? 4.132 2.095 -6.196 1.00 93.94 72 LEU A O 1
ATOM 598 N N . VAL A 1 73 ? 4.577 3.659 -4.646 1.00 92.94 73 VAL A N 1
ATOM 599 C CA . VAL A 1 73 ? 5.664 4.295 -5.410 1.00 92.94 73 VAL A CA 1
ATOM 600 C C . VAL A 1 73 ? 6.786 3.296 -5.688 1.00 92.94 73 VAL A C 1
ATOM 602 O O . VAL A 1 73 ? 7.250 3.199 -6.820 1.00 92.94 73 VAL A O 1
ATOM 605 N N . HIS A 1 74 ? 7.213 2.514 -4.694 1.00 91.31 74 HIS A N 1
ATOM 606 C CA . HIS A 1 74 ? 8.250 1.502 -4.906 1.00 91.31 74 HIS A CA 1
ATOM 607 C C . HIS A 1 74 ? 7.823 0.390 -5.869 1.00 91.31 74 HIS A C 1
ATOM 609 O O . HIS A 1 74 ? 8.660 -0.063 -6.648 1.00 91.31 74 HIS A O 1
ATOM 615 N N . VAL A 1 75 ? 6.545 -0.004 -5.866 1.00 91.00 75 VAL A N 1
ATOM 616 C CA . VAL A 1 75 ? 6.008 -0.954 -6.853 1.00 91.00 75 VAL A CA 1
ATOM 617 C C . VAL A 1 75 ? 6.079 -0.368 -8.262 1.00 91.00 75 VAL A C 1
ATOM 619 O O . VAL A 1 75 ? 6.626 -1.010 -9.152 1.00 91.00 75 VAL A O 1
ATOM 622 N N . ILE A 1 76 ? 5.588 0.859 -8.463 1.00 90.69 76 ILE A N 1
ATOM 623 C CA . ILE A 1 76 ? 5.594 1.522 -9.778 1.00 90.69 76 ILE A CA 1
ATOM 624 C C . ILE A 1 76 ? 7.026 1.648 -10.303 1.00 90.69 76 ILE A C 1
ATOM 626 O O . ILE A 1 76 ? 7.320 1.175 -11.396 1.00 90.69 76 ILE A O 1
ATOM 630 N N . MET A 1 77 ? 7.936 2.190 -9.491 1.00 90.31 77 MET A N 1
ATOM 631 C CA . MET A 1 77 ? 9.339 2.358 -9.879 1.00 90.31 77 MET A CA 1
ATOM 632 C C . MET A 1 77 ? 10.035 1.016 -10.158 1.00 90.31 77 MET A C 1
ATOM 634 O O . MET A 1 77 ? 10.869 0.919 -11.054 1.00 90.31 77 MET A O 1
ATOM 638 N N . GLY A 1 78 ? 9.699 -0.035 -9.402 1.00 87.19 78 GLY A N 1
ATOM 639 C CA . GLY A 1 78 ? 10.223 -1.381 -9.629 1.00 87.19 78 GLY A CA 1
ATOM 640 C C . GLY A 1 78 ? 9.763 -1.982 -10.957 1.00 87.19 78 GLY A C 1
ATOM 641 O O . GLY A 1 78 ? 10.576 -2.574 -11.668 1.00 87.19 78 GLY A O 1
ATOM 642 N N . LEU A 1 79 ? 8.487 -1.792 -11.302 1.00 87.19 79 LEU A N 1
ATOM 643 C CA . LEU A 1 79 ? 7.896 -2.263 -12.557 1.00 87.19 79 LEU A CA 1
ATOM 644 C C . LEU A 1 79 ? 8.353 -1.446 -13.776 1.00 87.19 79 LEU A C 1
ATOM 646 O O . LEU A 1 79 ? 8.461 -2.002 -14.866 1.00 87.19 79 LEU A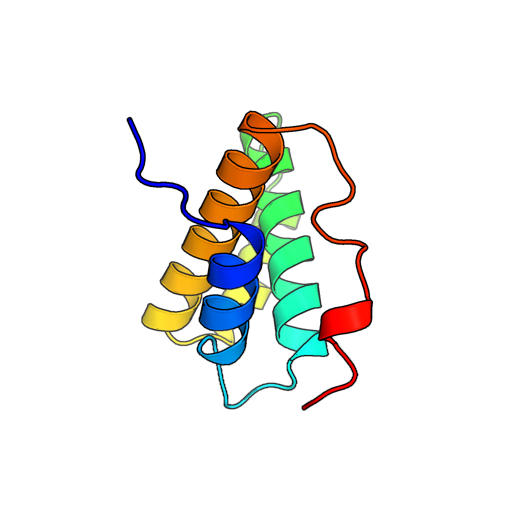 O 1
ATOM 650 N N . GLU A 1 80 ? 8.647 -0.153 -13.605 1.00 85.62 80 GLU A N 1
ATOM 651 C CA . GLU A 1 80 ? 9.212 0.693 -14.666 1.00 85.62 80 GLU A CA 1
ATOM 652 C C . GLU A 1 80 ? 10.625 0.258 -15.080 1.00 85.62 80 GLU A C 1
ATOM 654 O O . GLU A 1 80 ? 11.001 0.427 -16.240 1.00 85.62 80 GLU A O 1
ATOM 659 N N . CYS A 1 81 ? 11.416 -0.303 -14.158 1.00 76.94 81 CYS A N 1
ATOM 660 C CA . CYS A 1 81 ? 12.753 -0.807 -14.474 1.00 76.94 81 CYS A CA 1
ATOM 661 C C . CYS A 1 81 ? 12.716 -2.113 -15.280 1.00 76.94 81 CYS A C 1
ATOM 663 O O . CYS A 1 81 ? 13.426 -2.234 -16.276 1.00 76.94 81 CYS A O 1
ATOM 665 N N . GLU A 1 82 ? 11.921 -3.090 -14.842 1.00 75.38 82 GLU A N 1
ATOM 666 C CA . GLU A 1 82 ? 11.760 -4.373 -15.526 1.00 75.38 82 GLU A CA 1
ATOM 667 C C . GLU A 1 82 ? 10.380 -4.962 -15.194 1.00 75.38 82 GLU A C 1
ATOM 669 O O . GLU A 1 82 ? 10.033 -5.042 -14.012 1.00 75.38 82 GLU A O 1
ATOM 674 N N . PRO A 1 83 ? 9.591 -5.422 -16.181 1.00 74.25 83 PRO A N 1
ATOM 675 C CA . PRO A 1 83 ? 8.363 -6.158 -15.911 1.00 74.25 83 PRO A CA 1
ATOM 676 C C . PRO A 1 83 ? 8.713 -7.545 -15.352 1.00 74.25 83 PRO A C 1
ATOM 678 O O . PRO A 1 83 ? 9.039 -8.469 -16.094 1.00 74.25 83 PRO A O 1
ATOM 681 N N . HIS A 1 84 ? 8.645 -7.687 -14.031 1.00 76.06 84 HIS A N 1
ATOM 682 C CA . HIS A 1 84 ? 8.901 -8.931 -13.306 1.00 76.06 84 HIS A CA 1
ATOM 683 C C . HIS A 1 84 ? 7.862 -9.131 -12.197 1.00 76.06 84 HIS A C 1
ATOM 685 O O . HIS A 1 84 ? 7.069 -8.234 -11.898 1.00 76.06 84 HIS A O 1
ATOM 691 N N . ASP A 1 85 ? 7.867 -10.306 -11.567 1.00 80.75 85 ASP A N 1
ATOM 692 C CA . ASP A 1 85 ? 7.008 -10.589 -10.418 1.00 80.75 85 ASP A CA 1
ATOM 693 C C . ASP A 1 85 ? 7.512 -9.866 -9.154 1.00 80.75 85 ASP A C 1
ATOM 695 O O . ASP A 1 85 ? 8.227 -10.419 -8.315 1.00 80.75 85 ASP A O 1
ATOM 699 N N . PHE A 1 86 ? 7.195 -8.573 -9.056 1.00 83.38 86 PHE A N 1
ATOM 700 C CA . PHE A 1 86 ? 7.659 -7.707 -7.970 1.00 83.38 86 PHE A CA 1
ATOM 701 C C . PHE A 1 86 ? 7.038 -8.083 -6.614 1.00 83.38 86 PHE A C 1
ATOM 703 O O . PHE A 1 86 ? 7.699 -7.964 -5.581 1.00 83.38 86 PHE A O 1
ATOM 710 N N . LEU A 1 87 ? 5.774 -8.529 -6.612 1.00 82.56 87 LEU A N 1
ATOM 711 C CA . LEU A 1 87 ? 4.992 -8.802 -5.399 1.00 82.56 87 LEU A CA 1
ATOM 712 C C . LEU A 1 87 ? 4.941 -10.289 -5.015 1.00 82.56 87 LEU A C 1
ATOM 714 O O . LEU A 1 87 ? 4.744 -10.584 -3.839 1.00 82.56 87 LEU A O 1
ATOM 718 N N . GLY A 1 88 ? 5.111 -11.208 -5.968 1.00 73.12 88 GLY A N 1
ATOM 719 C CA . GLY A 1 88 ? 4.967 -12.654 -5.771 1.00 73.12 88 GLY A CA 1
ATOM 720 C C . GLY A 1 88 ? 6.255 -13.400 -5.427 1.00 73.12 88 GLY A C 1
ATOM 721 O O . GLY A 1 88 ? 6.222 -14.612 -5.234 1.00 73.12 88 GLY A O 1
ATOM 722 N N . ASP A 1 89 ? 7.394 -12.717 -5.271 1.00 64.31 89 ASP A N 1
ATOM 723 C CA . ASP A 1 89 ? 8.579 -13.365 -4.705 1.00 64.31 89 ASP A CA 1
ATOM 724 C C . ASP A 1 89 ? 8.421 -13.513 -3.180 1.00 64.31 89 ASP A C 1
ATOM 726 O O . ASP A 1 89 ? 8.868 -12.690 -2.371 1.00 64.31 89 ASP A O 1
ATOM 730 N N . GLU A 1 90 ? 7.719 -14.582 -2.804 1.00 55.19 90 GLU A N 1
ATOM 731 C CA . GLU A 1 90 ? 7.323 -14.940 -1.442 1.00 55.19 90 GLU A CA 1
ATOM 732 C C . GLU A 1 90 ? 8.516 -15.284 -0.517 1.00 55.19 90 GLU A C 1
ATOM 734 O O . GLU A 1 90 ? 8.353 -15.444 0.697 1.00 55.19 90 GLU A O 1
ATOM 739 N N . SER A 1 91 ? 9.744 -15.335 -1.049 1.00 49.97 91 SER A N 1
ATOM 740 C CA . SER A 1 91 ? 10.950 -15.736 -0.307 1.00 49.97 91 SER A CA 1
ATOM 741 C C . SER A 1 91 ? 11.352 -14.780 0.830 1.00 49.97 91 SER A C 1
ATOM 743 O O . SER A 1 91 ? 12.056 -15.185 1.754 1.00 49.97 91 SER A O 1
ATOM 745 N N . GLY A 1 92 ? 10.879 -13.527 0.815 1.00 52.16 92 GLY A N 1
ATOM 746 C CA . GLY A 1 92 ? 11.153 -12.525 1.859 1.00 52.16 92 GLY A CA 1
ATOM 747 C C . GLY A 1 92 ? 10.195 -12.534 3.061 1.00 52.16 92 GLY A C 1
ATOM 748 O O . GLY A 1 92 ? 10.452 -11.850 4.055 1.00 52.16 92 GLY A O 1
ATOM 749 N N . TRP A 1 93 ? 9.094 -13.287 2.992 1.00 55.16 93 TRP A N 1
ATOM 750 C CA . TRP A 1 93 ? 7.983 -13.173 3.948 1.00 55.16 93 TRP A CA 1
ATOM 751 C C . TRP A 1 93 ? 8.043 -14.176 5.102 1.00 55.16 93 TRP A C 1
ATOM 753 O O . TRP A 1 93 ? 7.395 -13.960 6.121 1.00 55.16 93 TRP A O 1
ATOM 763 N N . GLN A 1 94 ? 8.846 -15.240 4.984 1.00 44.28 94 GLN A N 1
ATOM 764 C CA . GLN A 1 94 ? 8.949 -16.299 6.001 1.00 44.28 94 GLN A CA 1
ATOM 765 C C . GLN A 1 94 ? 9.969 -16.022 7.124 1.00 44.28 94 GLN A C 1
ATOM 767 O O . GLN A 1 94 ? 10.142 -16.857 8.005 1.00 44.28 94 GLN A O 1
ATOM 772 N N . ALA A 1 95 ? 10.656 -14.874 7.115 1.00 41.00 95 ALA A N 1
ATOM 773 C CA . ALA A 1 95 ? 11.780 -14.609 8.022 1.00 41.00 95 ALA A CA 1
ATOM 774 C C . ALA A 1 95 ? 11.513 -13.576 9.138 1.00 41.00 95 ALA A C 1
ATOM 776 O O . ALA A 1 95 ? 12.467 -13.059 9.720 1.00 41.00 95 ALA A O 1
ATOM 777 N N . SER A 1 96 ? 10.264 -13.217 9.455 1.00 40.56 96 SER A N 1
ATOM 778 C CA . SER A 1 96 ? 9.976 -12.429 10.678 1.00 40.56 96 SER A CA 1
ATOM 779 C C . SER A 1 96 ? 8.584 -12.675 11.201 1.00 40.56 96 SER A C 1
ATOM 781 O O . SER A 1 96 ? 7.668 -12.572 10.352 1.00 40.56 96 SER A O 1
#

Organism: NCBI:txid1389415

Secondary structure (DSSP, 8-state):
------HHHHHHHHHHHTTTTS-HHHHHHHHHHHHHHHHHHHHS--HHHHHHHHHHHTTS-HHHHHHHHHHHHHHHHHHHH--S-SS--GGGSTT-

Sequence (96 aa):
MSALINHKKAFMALLNETARYHHRYRVFGDFVQCAAISLHNAVRPDSKLEQQYLQIIKHYEPEDVNRLSQLLVHVIMGLECEPHDFLGDESGWQAS

pLDDT: mean 85.96, std 15.19, range [37.84, 97.69]